Protein AF-A0A842TG57-F1 (afdb_monomer)

Nearest PDB structures (foldseek):
  8glv-assembly1_Gg  TM=9.259E-01  e=7.317E-05  Chlamydomonas reinhardtii
  8bx8-assembly1_Q  TM=9.167E-01  e=3.628E-04  Tetrahymena thermophila
  7k5b-assembly1_Q  TM=9.167E-01  e=3.628E-04  Tetrahymena thermophila
  7k58-assembly1_Q  TM=9.176E-01  e=9.482E-04  Tetrahymena thermophila
  6mky-assembly1_A  TM=9.133E-01  e=1.392E-03  Homo sapiens

Sequence (91 aa):
MIGLTNLQSLELLDLSNNRIRNIEKLTKLKNLKYLYLANNQIEEENNLNYLKQLKNLEYLDLTGNNIANNQRKLILNNEIEIKLHKLNYFR

pLDDT: mean 72.47, std 20.36, range [30.58, 93.88]

Mean predicted aligned error: 9.56 Å

Structure (mmCIF, N/CA/C/O backbone):
data_AF-A0A842TG57-F1
#
_entry.id   AF-A0A842TG57-F1
#
loop_
_atom_site.group_PDB
_atom_site.id
_atom_site.type_symbol
_atom_site.label_atom_id
_atom_site.label_alt_id
_atom_site.label_comp_id
_atom_site.label_asym_id
_atom_site.label_entity_id
_atom_si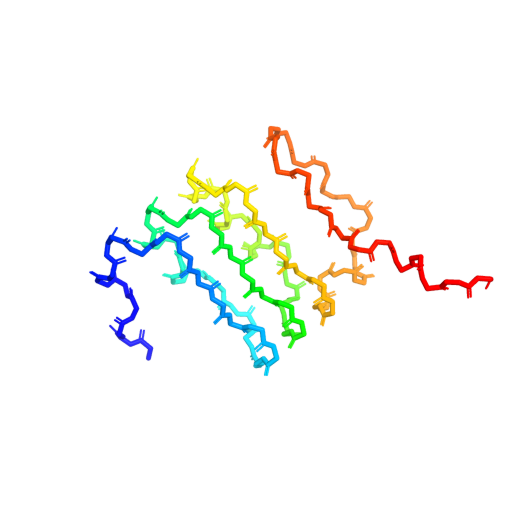te.label_seq_id
_atom_site.pdbx_PDB_ins_code
_atom_site.Cartn_x
_atom_site.Cartn_y
_atom_site.Cartn_z
_atom_site.occupancy
_atom_site.B_iso_or_equiv
_atom_site.auth_seq_id
_atom_site.auth_comp_id
_atom_site.auth_asym_id
_atom_site.auth_atom_id
_atom_site.pdbx_PDB_model_num
ATOM 1 N N . MET A 1 1 ? -6.121 10.984 -10.625 1.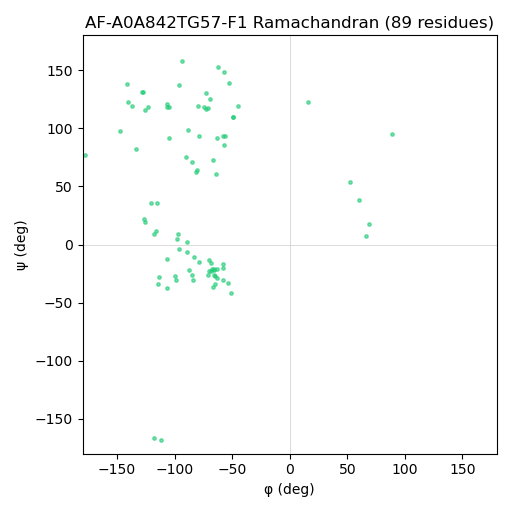00 48.50 1 MET A N 1
ATOM 2 C CA . MET A 1 1 ? -6.182 10.330 -9.289 1.00 48.50 1 MET A CA 1
ATOM 3 C C . MET A 1 1 ? -6.717 11.279 -8.194 1.00 48.50 1 MET A C 1
ATOM 5 O O . MET A 1 1 ? -6.161 11.330 -7.107 1.00 48.50 1 MET A O 1
ATOM 9 N N . ILE A 1 2 ? -7.796 12.036 -8.451 1.00 48.75 2 ILE A N 1
ATOM 10 C CA . ILE A 1 2 ? -8.372 13.005 -7.483 1.00 48.75 2 ILE A CA 1
ATOM 11 C C . ILE A 1 2 ? -9.432 12.348 -6.557 1.00 48.75 2 ILE A C 1
ATOM 13 O O . ILE A 1 2 ? -9.859 12.953 -5.587 1.00 48.75 2 ILE A O 1
ATOM 17 N N . GLY A 1 3 ? -9.814 11.083 -6.780 1.00 65.25 3 GLY A N 1
ATOM 18 C CA . GLY A 1 3 ? -10.977 10.488 -6.099 1.00 65.25 3 GLY A CA 1
ATOM 19 C C . GLY A 1 3 ? -10.760 9.902 -4.696 1.00 65.25 3 GLY A C 1
ATOM 20 O O . GLY A 1 3 ? -11.685 9.919 -3.895 1.00 65.25 3 GLY A O 1
ATOM 21 N N . LEU A 1 4 ? -9.572 9.384 -4.365 1.00 67.44 4 LEU A N 1
ATOM 22 C CA . LEU A 1 4 ? -9.418 8.570 -3.145 1.00 67.44 4 LEU A CA 1
ATOM 23 C C . LEU A 1 4 ? -9.169 9.397 -1.878 1.00 67.44 4 LEU A C 1
ATOM 25 O O . LEU A 1 4 ? -9.514 8.975 -0.786 1.00 67.44 4 LEU A O 1
ATOM 29 N N . THR A 1 5 ? -8.606 10.598 -1.992 1.00 70.06 5 THR A N 1
ATOM 30 C CA . THR A 1 5 ? -8.061 11.332 -0.834 1.00 70.06 5 THR A CA 1
ATOM 31 C C . THR A 1 5 ? -9.119 11.862 0.137 1.00 70.06 5 THR A C 1
ATOM 33 O O . THR A 1 5 ? -8.777 12.256 1.249 1.00 70.06 5 THR A O 1
ATOM 36 N N . ASN A 1 6 ? -10.389 11.864 -0.269 1.00 77.56 6 ASN A N 1
ATOM 37 C CA . ASN A 1 6 ? -11.510 12.340 0.544 1.00 77.56 6 ASN A CA 1
ATOM 38 C C . ASN A 1 6 ? -12.225 11.203 1.290 1.00 77.56 6 ASN A C 1
ATOM 40 O O . ASN A 1 6 ? -13.121 11.469 2.086 1.00 77.56 6 ASN A O 1
ATOM 44 N N . LEU A 1 7 ? -11.827 9.947 1.065 1.00 83.56 7 LEU A N 1
ATOM 45 C CA . LEU A 1 7 ? -12.423 8.771 1.697 1.00 83.56 7 LEU A CA 1
ATOM 46 C C . LEU A 1 7 ? -11.862 8.585 3.112 1.00 83.56 7 LEU A C 1
ATOM 48 O O . LEU A 1 7 ? -11.160 7.623 3.409 1.00 83.56 7 LEU A O 1
ATOM 52 N N . GLN A 1 8 ? -12.146 9.550 3.986 1.00 83.31 8 GLN A N 1
ATOM 53 C CA . GLN A 1 8 ? -11.588 9.594 5.336 1.00 83.31 8 GLN A CA 1
ATOM 54 C C . GLN A 1 8 ? -12.071 8.430 6.209 1.00 83.31 8 GLN A C 1
ATOM 56 O O . GLN A 1 8 ? -11.372 8.072 7.140 1.00 83.31 8 GLN A O 1
ATOM 61 N N . SER A 1 9 ? -13.200 7.790 5.901 1.00 90.38 9 SER A N 1
ATOM 62 C CA . SER A 1 9 ? -13.690 6.605 6.628 1.00 90.38 9 SER A CA 1
ATOM 63 C C . SER A 1 9 ? -13.180 5.271 6.067 1.00 90.38 9 SER A C 1
ATOM 65 O O . SER A 1 9 ? -13.604 4.221 6.536 1.00 90.38 9 SER A O 1
ATOM 67 N N . LEU A 1 10 ? -12.332 5.282 5.034 1.00 93.06 10 LEU A N 1
ATOM 68 C CA . LEU A 1 10 ? -11.878 4.053 4.389 1.00 93.06 10 LEU A CA 1
ATOM 69 C C . LEU A 1 10 ? -10.883 3.307 5.284 1.00 93.06 10 LEU A C 1
ATOM 71 O O . LEU A 1 10 ? -9.788 3.805 5.538 1.00 93.06 10 LEU A O 1
ATOM 75 N N . GLU A 1 11 ? -11.259 2.102 5.711 1.00 93.88 11 GLU A N 1
ATOM 76 C CA . GLU A 1 11 ? -10.408 1.232 6.534 1.00 93.88 11 GLU A CA 1
ATOM 77 C C . GLU A 1 11 ? -9.699 0.139 5.722 1.00 93.88 11 GLU A C 1
ATOM 79 O O . GLU A 1 11 ? -8.611 -0.293 6.097 1.00 93.88 11 GLU A O 1
ATOM 84 N N . LEU A 1 12 ? -10.276 -0.288 4.596 1.00 92.88 12 LEU A N 1
ATOM 85 C CA . LEU A 1 12 ? -9.722 -1.329 3.730 1.00 92.88 12 LEU A CA 1
ATOM 86 C C . LEU A 1 12 ? -9.631 -0.827 2.292 1.00 92.88 12 LEU A C 1
ATOM 88 O O . LEU A 1 12 ? -10.602 -0.304 1.746 1.00 92.88 12 LEU A O 1
ATOM 92 N N . LEU A 1 13 ? -8.467 -1.014 1.675 1.00 92.38 13 LEU A N 1
ATOM 93 C CA . LEU A 1 13 ? -8.218 -0.669 0.283 1.00 92.38 13 LEU A CA 1
ATOM 94 C C . LEU A 1 13 ? -7.427 -1.783 -0.400 1.00 92.38 13 LEU A C 1
ATOM 96 O O . LEU A 1 13 ? -6.293 -2.071 -0.020 1.00 92.38 13 LEU A O 1
ATOM 100 N N . ASP A 1 14 ? -8.022 -2.366 -1.436 1.00 93.00 14 ASP A N 1
ATOM 101 C CA . ASP A 1 14 ? -7.354 -3.320 -2.314 1.00 93.00 14 ASP A CA 1
ATOM 102 C C . ASP A 1 14 ? -7.046 -2.672 -3.666 1.00 93.00 14 ASP A C 1
ATOM 104 O O . ASP A 1 14 ? -7.931 -2.172 -4.364 1.00 93.00 14 ASP A O 1
ATOM 108 N N . LEU A 1 15 ? -5.761 -2.641 -4.002 1.00 92.75 15 LEU A N 1
ATOM 109 C CA . LEU A 1 15 ? -5.206 -2.133 -5.251 1.00 92.75 15 LEU A CA 1
ATOM 110 C C . LEU A 1 15 ? -4.311 -3.182 -5.927 1.00 92.75 15 LEU A C 1
ATOM 112 O O . LEU A 1 15 ? -3.450 -2.839 -6.746 1.00 92.75 15 LEU A O 1
ATOM 116 N N . SER A 1 16 ? -4.498 -4.456 -5.597 1.00 87.94 16 SER A N 1
ATOM 117 C CA . SER A 1 16 ? -3.699 -5.555 -6.129 1.00 87.94 16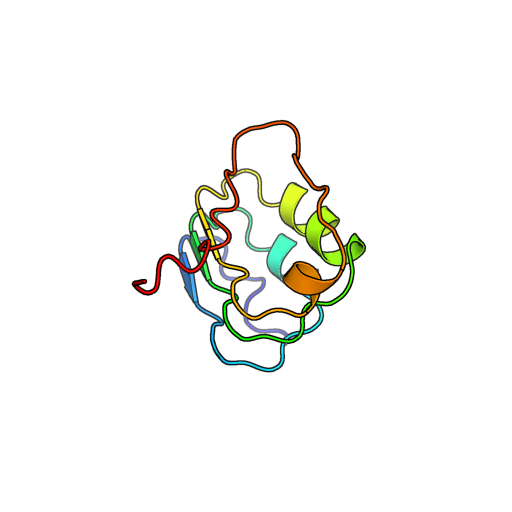 SER A CA 1
ATOM 118 C C . SER A 1 16 ? -3.845 -5.694 -7.650 1.00 87.94 16 SER A C 1
ATOM 120 O O . SER A 1 16 ? -4.873 -5.336 -8.223 1.00 87.94 16 SER A O 1
ATOM 122 N N . ASN A 1 17 ? -2.821 -6.234 -8.315 1.00 91.50 17 ASN A N 1
ATOM 123 C CA . ASN A 1 17 ? -2.784 -6.496 -9.763 1.00 91.50 17 ASN A CA 1
ATOM 124 C C . ASN A 1 17 ? -2.955 -5.240 -10.636 1.00 91.50 17 ASN A C 1
ATOM 126 O O . ASN A 1 17 ? -3.604 -5.267 -11.683 1.00 91.50 17 ASN A O 1
ATOM 130 N N . ASN A 1 18 ? -2.356 -4.131 -10.210 1.00 93.88 18 ASN A N 1
ATOM 131 C CA . ASN A 1 18 ? -2.312 -2.888 -10.973 1.00 93.88 18 ASN A CA 1
ATOM 132 C C . ASN A 1 18 ? -0.876 -2.581 -11.442 1.00 93.88 18 ASN A C 1
ATOM 134 O O . ASN A 1 18 ? 0.020 -3.421 -11.423 1.00 93.88 18 ASN A O 1
ATOM 138 N N . ARG A 1 19 ? -0.648 -1.360 -11.937 1.00 92.75 19 ARG A N 1
ATOM 139 C CA . ARG A 1 19 ? 0.676 -0.872 -12.373 1.00 92.75 19 ARG A CA 1
ATOM 140 C C . ARG A 1 19 ? 1.164 0.286 -11.501 1.00 92.75 19 ARG A C 1
ATOM 142 O O . ARG A 1 19 ? 1.749 1.245 -12.000 1.00 92.75 19 ARG A O 1
ATOM 149 N N . ILE A 1 20 ? 0.851 0.245 -10.208 1.00 89.81 20 ILE A N 1
ATOM 150 C CA . ILE A 1 20 ? 1.161 1.326 -9.268 1.00 89.81 20 ILE A CA 1
ATOM 151 C C . ILE A 1 20 ? 2.659 1.329 -8.977 1.00 89.81 20 ILE A C 1
ATOM 153 O O . ILE A 1 20 ? 3.231 0.300 -8.636 1.00 89.81 20 ILE A O 1
ATOM 157 N N . ARG A 1 21 ? 3.276 2.508 -9.094 1.00 88.62 21 ARG A N 1
ATOM 158 C CA . ARG A 1 21 ? 4.695 2.746 -8.772 1.00 88.62 21 ARG A CA 1
ATOM 159 C C . ARG A 1 21 ? 4.898 3.673 -7.578 1.00 88.62 21 ARG A C 1
ATOM 161 O O . ARG A 1 21 ? 5.916 3.591 -6.904 1.00 88.62 21 ARG A O 1
ATOM 168 N N . ASN A 1 22 ? 3.938 4.567 -7.337 1.00 87.31 22 ASN A N 1
ATOM 169 C CA . ASN A 1 22 ? 3.994 5.586 -6.295 1.00 87.31 22 ASN A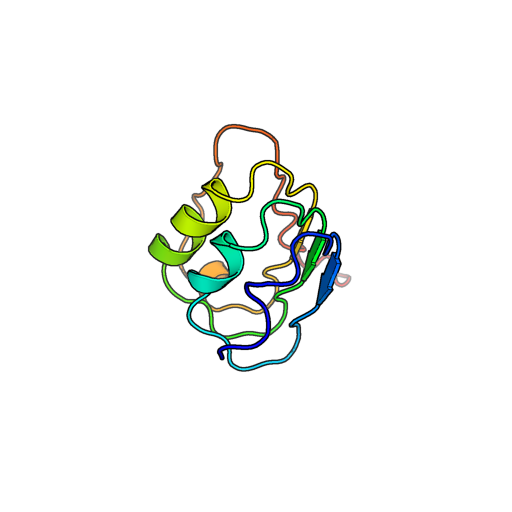 CA 1
ATOM 170 C C . ASN A 1 22 ? 2.722 5.523 -5.439 1.00 87.31 22 ASN A C 1
ATOM 172 O O . ASN A 1 22 ? 1.609 5.499 -5.970 1.00 87.31 22 ASN A O 1
ATOM 176 N N . ILE A 1 23 ? 2.912 5.516 -4.121 1.00 88.12 23 ILE A N 1
ATOM 177 C CA . ILE A 1 23 ? 1.848 5.395 -3.115 1.00 88.12 23 ILE A CA 1
ATOM 178 C C . ILE A 1 23 ? 1.737 6.613 -2.187 1.00 88.12 23 ILE A C 1
ATOM 180 O O . ILE A 1 23 ? 0.961 6.592 -1.235 1.00 88.12 23 ILE A O 1
ATOM 184 N N . GLU A 1 24 ? 2.442 7.708 -2.474 1.00 88.75 24 GLU A N 1
ATOM 185 C CA . GLU A 1 24 ? 2.440 8.942 -1.677 1.00 88.75 24 GLU A CA 1
ATOM 186 C C . GLU A 1 24 ? 1.017 9.439 -1.390 1.00 88.75 24 GLU A C 1
ATOM 188 O O . GLU A 1 24 ? 0.685 9.822 -0.270 1.00 88.75 24 GLU A O 1
ATOM 193 N N . LYS A 1 25 ? 0.125 9.383 -2.383 1.00 88.31 25 LYS A N 1
ATOM 194 C CA . LYS A 1 25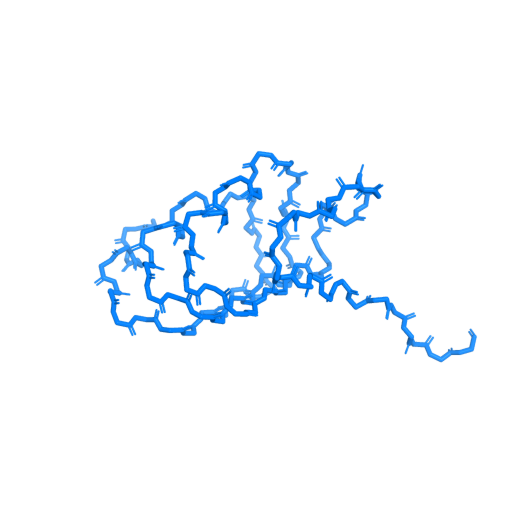 ? -1.259 9.862 -2.229 1.00 88.31 25 LYS A CA 1
ATOM 195 C C . LYS A 1 25 ? 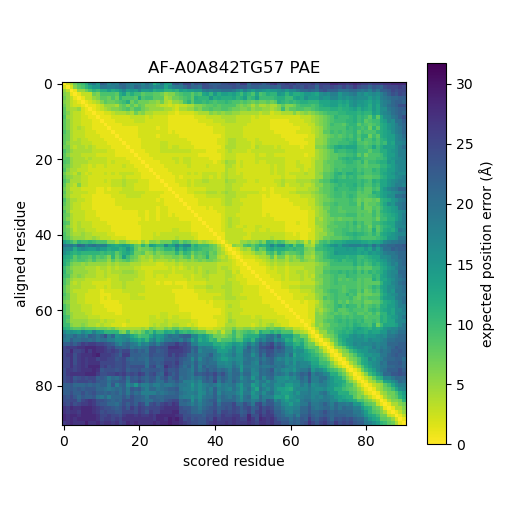-2.094 9.017 -1.267 1.00 88.31 25 LYS A C 1
ATOM 197 O O . LYS A 1 25 ? -3.082 9.534 -0.745 1.00 88.31 25 LYS A O 1
ATOM 202 N N . LEU A 1 26 ? -1.703 7.766 -1.005 1.00 88.69 26 LEU A N 1
ATOM 203 C CA . LEU A 1 26 ? -2.390 6.902 -0.042 1.00 88.69 26 LEU A CA 1
ATOM 204 C C . LEU A 1 26 ? -2.211 7.404 1.393 1.00 88.69 26 LEU A C 1
ATOM 206 O O . LEU A 1 26 ? -3.090 7.181 2.214 1.00 88.69 26 LEU A O 1
ATOM 210 N N . THR A 1 27 ? -1.162 8.187 1.682 1.00 86.25 27 THR A N 1
ATOM 211 C CA . THR A 1 27 ? -0.922 8.784 3.014 1.00 86.25 27 THR A CA 1
ATOM 212 C C . THR A 1 27 ? -2.049 9.676 3.521 1.00 86.25 27 THR A C 1
ATOM 214 O O . THR A 1 27 ? -2.099 9.972 4.716 1.00 86.25 27 THR A O 1
ATOM 217 N N . LYS A 1 28 ? -2.952 10.125 2.643 1.00 89.75 28 LYS A N 1
ATOM 218 C CA . LYS A 1 28 ? -4.123 10.933 3.007 1.00 89.75 28 LYS A CA 1
ATOM 219 C C . LYS A 1 28 ? -5.271 10.104 3.595 1.00 89.75 28 LYS A C 1
ATOM 221 O O . LYS A 1 28 ? -6.168 10.677 4.207 1.00 89.75 28 LYS A O 1
ATOM 226 N N . LEU A 1 29 ? -5.231 8.780 3.443 1.00 91.25 29 LEU A N 1
ATOM 227 C CA . LEU A 1 29 ? -6.209 7.833 3.977 1.00 91.25 29 LEU A CA 1
ATOM 228 C C . LEU A 1 29 ? -5.847 7.475 5.424 1.00 91.25 29 LEU A C 1
ATOM 230 O O . LEU A 1 29 ? -5.350 6.391 5.711 1.00 91.25 29 LEU A O 1
ATOM 234 N N . LYS A 1 30 ? -6.027 8.422 6.350 1.00 89.12 30 LYS A N 1
ATOM 235 C CA . LYS A 1 30 ? -5.502 8.300 7.722 1.00 89.12 30 LYS A CA 1
ATOM 236 C C . LYS A 1 30 ? -6.127 7.171 8.548 1.00 89.12 30 LYS A C 1
ATOM 238 O O . LYS A 1 30 ? -5.489 6.724 9.496 1.00 89.12 30 LYS A O 1
ATOM 243 N N . ASN A 1 31 ? -7.316 6.696 8.183 1.00 91.56 31 ASN A N 1
ATOM 244 C CA . ASN A 1 31 ? -8.017 5.610 8.879 1.00 91.56 31 ASN A CA 1
ATOM 245 C C . ASN A 1 31 ? -7.812 4.230 8.238 1.00 91.56 31 ASN A C 1
ATOM 247 O O . ASN A 1 31 ? -8.459 3.270 8.642 1.00 91.56 31 ASN A O 1
ATOM 251 N N . LEU A 1 32 ? -6.908 4.119 7.260 1.00 91.19 32 LEU A N 1
ATOM 252 C CA . LEU A 1 32 ? -6.644 2.856 6.591 1.00 91.19 32 LEU A CA 1
ATOM 253 C C . LEU A 1 32 ? -5.955 1.868 7.542 1.00 91.19 32 LEU A C 1
ATOM 255 O O . LEU A 1 32 ? -4.895 2.177 8.086 1.00 91.19 32 LEU A O 1
ATOM 259 N N . LYS A 1 33 ? -6.555 0.686 7.686 1.00 88.31 33 LYS A N 1
ATOM 260 C CA . LYS A 1 33 ? -6.074 -0.445 8.489 1.00 88.31 33 LYS A CA 1
ATOM 261 C C . LYS A 1 33 ? -5.526 -1.575 7.623 1.00 88.31 33 LYS A C 1
ATOM 263 O O . LYS A 1 33 ? -4.502 -2.158 7.961 1.00 88.31 33 LYS A O 1
ATOM 268 N N . TYR A 1 34 ? -6.154 -1.841 6.477 1.00 86.00 34 TYR A N 1
ATOM 269 C CA . TYR A 1 34 ? -5.793 -2.939 5.578 1.00 86.00 34 TYR A CA 1
ATOM 270 C C . TYR A 1 34 ? -5.486 -2.400 4.179 1.00 86.00 34 TYR A C 1
ATOM 272 O O . TYR A 1 34 ? -6.361 -1.825 3.527 1.00 86.00 34 TYR A O 1
ATOM 280 N N . LEU A 1 35 ? -4.252 -2.592 3.707 1.00 89.31 35 LEU A N 1
ATOM 281 C CA . LEU A 1 35 ? -3.810 -2.151 2.383 1.00 89.31 35 LEU A CA 1
ATOM 282 C C . LEU A 1 35 ? -3.208 -3.308 1.585 1.00 89.31 35 LEU A C 1
ATOM 284 O O . LEU A 1 35 ? -2.142 -3.820 1.925 1.00 89.31 35 LEU A O 1
ATOM 288 N N . TYR A 1 36 ? -3.855 -3.667 0.481 1.00 89.31 36 TYR A N 1
ATOM 289 C CA . TYR A 1 36 ? -3.356 -4.681 -0.444 1.00 89.31 36 TYR A CA 1
ATOM 290 C C . TYR A 1 36 ? -2.797 -4.003 -1.694 1.00 89.31 36 TYR A C 1
ATOM 292 O O . TYR A 1 36 ? -3.500 -3.285 -2.406 1.00 89.31 36 TYR A O 1
ATOM 300 N N . LEU A 1 37 ? -1.506 -4.198 -1.944 1.00 89.31 37 LEU A N 1
ATOM 301 C CA . LEU A 1 37 ? -0.766 -3.651 -3.081 1.00 89.31 37 LEU A CA 1
ATOM 302 C C . LEU A 1 37 ? -0.062 -4.760 -3.868 1.00 89.31 37 LEU A C 1
ATOM 304 O O . LEU A 1 37 ? 0.868 -4.472 -4.625 1.00 89.31 37 LEU A O 1
ATOM 308 N N . ALA A 1 38 ? -0.495 -6.013 -3.720 1.00 85.94 38 ALA A N 1
ATOM 309 C CA . ALA A 1 38 ? 0.149 -7.149 -4.360 1.00 85.94 38 ALA A CA 1
ATOM 310 C C . ALA A 1 38 ? 0.207 -6.995 -5.889 1.00 85.94 38 ALA A C 1
ATOM 312 O O . ALA A 1 38 ? -0.683 -6.406 -6.500 1.00 85.94 38 ALA A O 1
ATOM 313 N N . ASN A 1 39 ? 1.247 -7.533 -6.522 1.00 88.56 39 ASN A N 1
ATOM 314 C CA . ASN A 1 39 ? 1.445 -7.539 -7.973 1.00 88.56 39 ASN A CA 1
ATOM 315 C C . ASN A 1 39 ? 1.321 -6.137 -8.601 1.00 88.56 39 ASN A C 1
ATOM 317 O O . ASN A 1 39 ? 0.531 -5.914 -9.518 1.00 88.56 39 ASN A O 1
ATOM 321 N N . ASN A 1 40 ? 2.089 -5.185 -8.069 1.00 89.38 40 ASN A N 1
ATOM 322 C CA . ASN A 1 40 ? 2.260 -3.836 -8.611 1.00 89.38 40 ASN A CA 1
ATOM 323 C C . ASN A 1 40 ? 3.738 -3.604 -9.003 1.00 89.38 40 ASN A C 1
ATOM 325 O O . ASN A 1 40 ? 4.519 -4.543 -9.125 1.00 89.38 40 ASN A O 1
ATOM 329 N N . GLN A 1 41 ? 4.136 -2.355 -9.260 1.00 89.81 41 GLN A N 1
ATOM 330 C CA . GLN A 1 41 ? 5.478 -1.976 -9.728 1.00 89.81 41 GLN A CA 1
ATOM 331 C C . GLN A 1 41 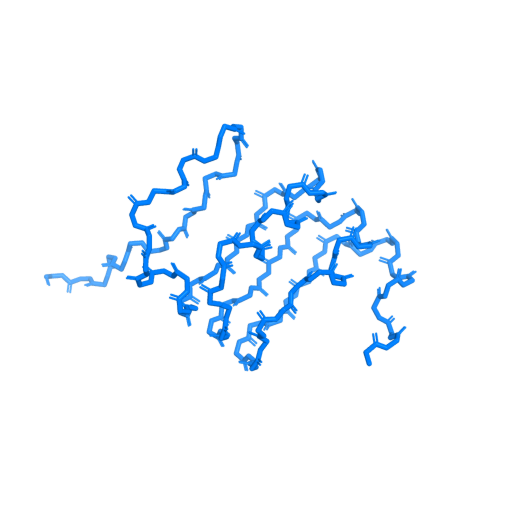? 6.163 -1.006 -8.749 1.00 89.81 41 GLN A C 1
ATOM 333 O O . GLN A 1 41 ? 6.840 -0.066 -9.158 1.00 89.81 41 GLN A O 1
ATOM 338 N N . ILE A 1 42 ? 5.946 -1.177 -7.442 1.00 86.12 42 ILE A N 1
ATOM 339 C CA . ILE A 1 42 ? 6.555 -0.322 -6.414 1.00 86.12 42 ILE A CA 1
ATOM 340 C C . ILE A 1 42 ? 8.035 -0.708 -6.282 1.00 86.12 42 ILE A C 1
ATOM 342 O O . ILE A 1 42 ? 8.341 -1.854 -5.961 1.00 86.12 42 ILE A O 1
ATOM 346 N N . GLU A 1 43 ? 8.941 0.235 -6.557 1.00 75.75 43 GLU A N 1
ATOM 347 C CA . GLU A 1 43 ? 10.390 -0.018 -6.706 1.00 75.75 43 GLU A CA 1
ATOM 348 C C . GLU A 1 43 ? 11.260 0.649 -5.632 1.00 75.75 43 GLU A C 1
ATOM 350 O O . GLU A 1 43 ? 12.280 0.091 -5.234 1.00 75.75 43 GLU A O 1
ATOM 355 N N . GLU A 1 44 ? 10.878 1.832 -5.149 1.00 69.81 44 GLU A N 1
ATOM 356 C CA . GLU A 1 44 ? 11.765 2.652 -4.315 1.00 69.81 44 GLU A CA 1
ATOM 357 C C . GLU A 1 44 ? 11.534 2.482 -2.811 1.00 69.81 44 GLU A C 1
ATOM 359 O O . GLU A 1 44 ? 10.403 2.564 -2.333 1.00 69.81 44 GLU A O 1
ATOM 364 N N . GLU A 1 45 ? 12.624 2.399 -2.044 1.00 63.34 45 GLU A N 1
ATOM 365 C CA . GLU A 1 45 ? 12.628 2.480 -0.574 1.00 63.34 45 GLU A CA 1
ATOM 366 C C . GLU A 1 45 ? 11.921 3.751 -0.059 1.00 63.34 45 GLU A C 1
ATOM 368 O O . GLU A 1 45 ? 11.206 3.719 0.946 1.00 63.34 45 GLU A O 1
ATOM 373 N N . ASN A 1 46 ? 12.016 4.856 -0.810 1.00 67.56 46 ASN A N 1
ATOM 374 C CA . ASN A 1 46 ? 11.313 6.104 -0.515 1.00 67.56 46 ASN A CA 1
ATOM 375 C C . ASN A 1 46 ? 9.788 5.933 -0.457 1.00 67.56 46 ASN A C 1
ATOM 377 O O . ASN A 1 46 ? 9.137 6.607 0.343 1.00 67.56 46 ASN A O 1
ATOM 381 N N . ASN A 1 47 ? 9.210 4.998 -1.224 1.00 71.75 47 ASN A N 1
ATOM 382 C CA . ASN A 1 47 ? 7.774 4.737 -1.159 1.00 71.75 47 ASN A CA 1
ATOM 383 C C . ASN A 1 47 ? 7.346 4.182 0.206 1.00 71.75 47 ASN A C 1
ATOM 385 O O . ASN A 1 47 ? 6.263 4.513 0.687 1.00 71.75 47 ASN A O 1
ATOM 389 N N . LEU A 1 48 ? 8.193 3.388 0.869 1.00 73.69 48 LEU A N 1
ATOM 390 C CA . LEU A 1 48 ? 7.872 2.825 2.185 1.00 73.69 48 LEU A CA 1
ATOM 391 C C . LEU A 1 48 ? 7.887 3.882 3.289 1.00 73.69 48 LEU A C 1
ATOM 393 O O . LEU A 1 48 ? 7.156 3.758 4.271 1.00 73.69 48 LEU A O 1
ATOM 397 N N . ASN A 1 49 ? 8.655 4.963 3.127 1.00 78.94 49 ASN A N 1
ATOM 398 C CA . ASN A 1 49 ? 8.632 6.071 4.082 1.00 78.94 49 ASN A CA 1
ATOM 399 C C . ASN A 1 49 ? 7.261 6.762 4.138 1.00 78.94 49 ASN A C 1
ATOM 401 O O . ASN A 1 49 ? 6.873 7.254 5.197 1.00 78.94 49 ASN A O 1
ATOM 405 N N . TYR A 1 50 ? 6.491 6.747 3.048 1.00 83.62 50 TYR A N 1
ATOM 406 C CA . TYR A 1 50 ? 5.114 7.241 3.053 1.00 83.62 50 TYR A CA 1
ATOM 407 C C . TYR A 1 50 ? 4.195 6.378 3.923 1.00 83.62 50 TYR A C 1
ATOM 409 O O . TYR A 1 50 ? 3.351 6.915 4.638 1.00 83.62 50 TYR A O 1
ATOM 417 N N . LEU A 1 51 ? 4.394 5.057 3.945 1.00 79.81 51 LEU A N 1
ATOM 418 C CA . LEU A 1 51 ? 3.569 4.135 4.733 1.00 79.81 51 LEU A CA 1
ATOM 419 C C . LEU A 1 51 ? 3.705 4.365 6.242 1.00 79.81 51 LEU A C 1
ATOM 421 O O . LEU A 1 51 ? 2.729 4.195 6.963 1.00 79.81 51 LEU A O 1
ATOM 425 N N . LYS A 1 52 ? 4.843 4.893 6.714 1.00 80.44 52 LYS A N 1
ATOM 426 C CA . LYS A 1 52 ? 5.017 5.331 8.116 1.00 80.44 52 LYS A CA 1
ATOM 427 C C . LYS A 1 52 ? 4.008 6.403 8.551 1.00 80.44 52 LYS A C 1
ATOM 429 O O . LYS A 1 52 ? 3.806 6.618 9.742 1.00 80.44 52 LYS A O 1
ATOM 434 N N . GLN A 1 53 ? 3.386 7.111 7.606 1.00 85.44 53 GLN A N 1
ATOM 435 C CA . GLN A 1 53 ? 2.368 8.124 7.897 1.00 85.44 53 GLN A CA 1
ATOM 436 C C . GLN A 1 53 ? 0.963 7.535 8.096 1.00 85.44 53 GLN A C 1
ATOM 438 O O . GLN A 1 53 ? 0.061 8.269 8.521 1.00 85.44 53 GLN A O 1
ATOM 443 N N . LEU A 1 54 ? 0.764 6.254 7.771 1.00 86.75 54 LEU A N 1
ATOM 444 C CA . LEU A 1 54 ? -0.473 5.504 7.978 1.00 86.75 54 LEU A CA 1
ATOM 445 C C . LEU A 1 54 ? -0.435 4.847 9.361 1.00 86.75 54 LEU A C 1
ATOM 447 O O . LEU A 1 54 ? -0.192 3.657 9.502 1.00 86.75 54 LEU A O 1
ATOM 451 N N . LYS A 1 55 ? -0.647 5.660 10.400 1.00 86.81 55 LYS A N 1
ATOM 452 C CA . LYS A 1 55 ? -0.492 5.246 11.806 1.00 86.81 55 LYS A CA 1
ATOM 453 C C . LYS A 1 55 ? -1.452 4.140 12.260 1.00 86.81 55 LYS A C 1
ATOM 455 O O . LYS A 1 55 ? -1.175 3.503 13.264 1.00 86.81 55 LYS A O 1
ATOM 460 N N . ASN A 1 56 ? -2.562 3.959 11.549 1.00 88.75 56 ASN A N 1
ATOM 461 C CA . ASN A 1 56 ? -3.577 2.951 11.849 1.00 88.75 56 ASN A CA 1
ATOM 462 C C . ASN A 1 56 ? -3.420 1.684 10.996 1.00 88.75 56 ASN A C 1
ATOM 464 O O . ASN A 1 56 ? -4.290 0.824 11.051 1.00 88.75 56 ASN A O 1
ATOM 468 N N . LEU A 1 57 ? -2.366 1.581 10.176 1.00 86.00 57 LEU A N 1
ATOM 469 C CA . LEU A 1 57 ? -2.183 0.440 9.289 1.00 86.00 57 LEU A CA 1
ATOM 470 C C . LEU A 1 57 ? -1.822 -0.803 10.111 1.00 86.00 57 LEU A C 1
ATOM 472 O O . LEU A 1 57 ? -0.784 -0.846 10.761 1.00 86.00 57 LEU A O 1
ATOM 476 N N . GLU A 1 58 ? -2.686 -1.808 10.056 1.00 84.75 58 GLU A N 1
ATOM 477 C CA . GLU A 1 58 ? -2.545 -3.091 10.748 1.00 84.75 58 GLU A CA 1
ATOM 478 C C . GLU A 1 58 ? -1.992 -4.167 9.804 1.00 84.75 58 GLU A C 1
ATOM 480 O O . GLU A 1 58 ? -1.287 -5.080 10.228 1.00 84.75 58 GLU A O 1
ATOM 485 N N . TYR A 1 59 ? -2.299 -4.063 8.507 1.00 82.56 59 TYR A N 1
ATOM 486 C CA . TYR A 1 59 ? -1.901 -5.041 7.502 1.00 82.56 59 TYR A CA 1
ATOM 487 C C . TYR A 1 59 ? -1.507 -4.389 6.176 1.00 82.56 59 TYR A C 1
ATOM 489 O O . TYR A 1 59 ? -2.188 -3.495 5.663 1.00 82.56 59 TYR A O 1
ATOM 497 N N . LEU A 1 60 ? -0.423 -4.901 5.590 1.00 84.62 60 LEU A N 1
ATOM 498 C CA . LEU A 1 60 ? 0.120 -4.463 4.313 1.00 84.62 60 LEU A CA 1
ATOM 499 C C . LEU A 1 60 ? 0.606 -5.659 3.492 1.00 84.62 60 LEU A C 1
ATOM 501 O O . LEU A 1 60 ? 1.526 -6.361 3.915 1.00 84.62 60 LEU A O 1
ATOM 505 N N . ASP A 1 61 ? 0.066 -5.817 2.286 1.00 83.94 61 ASP A N 1
ATOM 506 C CA . ASP A 1 61 ? 0.581 -6.772 1.303 1.00 83.94 61 ASP A CA 1
ATOM 507 C C . ASP A 1 61 ? 1.316 -6.052 0.165 1.00 83.94 61 ASP A C 1
ATOM 509 O O . ASP A 1 61 ? 0.727 -5.266 -0.575 1.00 83.94 61 ASP A O 1
ATOM 513 N N . LEU A 1 62 ? 2.611 -6.337 0.019 1.00 83.31 62 LEU A N 1
ATOM 514 C CA . LEU A 1 62 ? 3.473 -5.841 -1.062 1.00 83.31 62 LEU A CA 1
ATOM 515 C C . LEU A 1 62 ? 3.999 -6.971 -1.962 1.00 83.31 62 LEU A C 1
ATOM 517 O O . LEU A 1 62 ? 4.904 -6.742 -2.769 1.00 83.31 62 LEU A O 1
ATOM 521 N N . THR A 1 63 ? 3.457 -8.184 -1.842 1.00 81.94 63 THR A N 1
ATOM 522 C CA . THR A 1 63 ? 3.888 -9.366 -2.603 1.00 81.94 63 THR A CA 1
ATOM 523 C C . THR A 1 63 ? 3.908 -9.075 -4.103 1.00 81.94 63 THR A C 1
ATOM 525 O O . THR A 1 63 ? 3.038 -8.382 -4.615 1.00 81.94 63 THR A O 1
ATOM 528 N N . GLY A 1 64 ? 4.916 -9.554 -4.833 1.00 82.75 64 GLY A N 1
ATOM 529 C CA . GLY A 1 64 ? 4.988 -9.350 -6.287 1.00 82.75 64 GLY A CA 1
ATOM 530 C C . GLY A 1 64 ? 5.254 -7.906 -6.736 1.00 82.75 64 GLY A C 1
ATOM 531 O O . GLY A 1 64 ? 5.013 -7.589 -7.895 1.00 82.75 64 GLY A O 1
ATOM 532 N N . ASN A 1 65 ? 5.742 -7.028 -5.849 1.00 82.62 65 ASN A N 1
ATOM 533 C CA . ASN A 1 65 ? 6.337 -5.743 -6.229 1.00 82.62 65 ASN A CA 1
ATOM 534 C C . ASN A 1 65 ? 7.859 -5.848 -6.375 1.00 82.62 65 ASN A C 1
ATOM 536 O O . ASN A 1 65 ? 8.512 -6.675 -5.739 1.00 82.62 65 ASN A O 1
ATOM 540 N N . ASN A 1 66 ? 8.441 -4.924 -7.138 1.00 76.50 66 ASN A N 1
ATOM 541 C CA . ASN A 1 66 ? 9.884 -4.865 -7.379 1.00 76.50 66 ASN A CA 1
ATOM 542 C C . ASN A 1 66 ? 10.706 -4.486 -6.130 1.00 76.50 66 ASN A C 1
ATOM 544 O O . ASN A 1 66 ? 11.905 -4.755 -6.077 1.00 76.50 66 ASN A O 1
ATOM 548 N N . ILE A 1 67 ? 10.070 -3.940 -5.091 1.00 71.38 67 ILE A N 1
ATOM 549 C CA . ILE A 1 67 ? 10.702 -3.653 -3.798 1.00 71.38 67 ILE A CA 1
ATOM 550 C C . ILE A 1 67 ? 11.134 -4.918 -3.042 1.00 71.38 67 ILE A C 1
ATOM 552 O O . ILE A 1 67 ? 12.099 -4.883 -2.279 1.00 71.38 67 ILE A O 1
ATOM 556 N N . ALA A 1 68 ? 10.474 -6.054 -3.299 1.00 55.53 68 ALA A N 1
ATOM 557 C CA . ALA A 1 68 ? 10.827 -7.339 -2.700 1.00 55.53 68 ALA A CA 1
ATOM 558 C C . ALA A 1 68 ? 12.161 -7.894 -3.233 1.00 55.53 68 ALA A C 1
ATOM 560 O O . ALA A 1 68 ? 12.820 -8.669 -2.540 1.00 55.53 68 ALA A O 1
ATOM 561 N N . ASN A 1 69 ? 12.589 -7.471 -4.429 1.00 51.62 69 ASN A N 1
ATOM 562 C CA . ASN A 1 69 ? 13.806 -7.979 -5.059 1.00 51.62 69 ASN A CA 1
ATOM 563 C C . ASN A 1 69 ? 15.073 -7.214 -4.653 1.00 51.62 69 ASN A C 1
ATOM 565 O O . ASN A 1 69 ? 16.158 -7.786 -4.737 1.00 51.62 69 ASN A O 1
ATOM 569 N N . ASN A 1 70 ? 14.961 -5.968 -4.171 1.00 44.25 70 ASN A N 1
ATOM 570 C CA . ASN A 1 70 ? 16.137 -5.108 -4.000 1.00 44.25 70 ASN A CA 1
ATOM 571 C C . ASN A 1 70 ? 16.614 -4.872 -2.563 1.00 44.25 70 ASN A C 1
ATOM 573 O O . ASN A 1 70 ? 17.738 -4.400 -2.415 1.00 44.25 70 ASN A O 1
ATOM 577 N N . GLN A 1 71 ? 15.872 -5.208 -1.498 1.00 45.72 71 GLN A N 1
ATOM 578 C CA . GLN A 1 71 ? 16.376 -4.970 -0.135 1.00 45.72 71 GLN A CA 1
ATOM 579 C C . GLN A 1 71 ? 15.918 -6.012 0.898 1.00 45.72 71 GLN A C 1
ATOM 581 O O . GLN A 1 71 ? 14.888 -5.881 1.557 1.00 45.72 71 GLN A O 1
ATOM 586 N N . ARG A 1 72 ? 16.788 -6.996 1.163 1.00 45.72 72 ARG A N 1
ATOM 587 C CA . ARG A 1 72 ? 16.876 -7.706 2.455 1.00 45.72 72 ARG A CA 1
ATOM 588 C C . ARG A 1 72 ? 17.294 -6.728 3.576 1.00 45.72 72 ARG A C 1
ATOM 590 O O . ARG A 1 72 ? 18.356 -6.915 4.157 1.00 45.72 72 ARG A O 1
ATOM 597 N N . LYS A 1 73 ? 16.532 -5.664 3.868 1.00 43.81 73 LYS A N 1
ATOM 598 C CA . LYS A 1 73 ? 16.663 -4.874 5.114 1.00 43.81 73 LYS A CA 1
ATOM 599 C C . LYS A 1 73 ? 15.628 -3.745 5.219 1.00 43.81 73 LYS A C 1
ATOM 601 O O . LYS A 1 73 ? 15.961 -2.580 5.108 1.00 43.81 73 LYS A O 1
ATOM 606 N N . LEU A 1 74 ? 14.389 -4.072 5.563 1.00 42.03 74 LEU A N 1
ATOM 607 C CA . LEU A 1 74 ? 13.573 -3.164 6.374 1.00 42.03 74 LEU A CA 1
ATOM 608 C C . LEU A 1 74 ? 12.910 -3.983 7.477 1.00 42.03 74 LEU A C 1
ATOM 610 O O . LEU A 1 74 ? 11.763 -4.398 7.370 1.00 42.03 74 LEU A O 1
ATOM 614 N N . ILE A 1 75 ? 13.660 -4.228 8.552 1.00 45.56 75 ILE A N 1
ATOM 615 C CA . ILE A 1 75 ? 13.029 -4.385 9.862 1.00 45.56 75 ILE A CA 1
ATOM 616 C C . ILE A 1 75 ? 12.736 -2.952 10.297 1.00 45.56 75 ILE A C 1
ATOM 618 O O . ILE A 1 75 ? 13.625 -2.245 10.770 1.00 45.56 75 ILE A O 1
ATOM 622 N N . LEU A 1 76 ? 11.527 -2.474 10.005 1.00 41.84 76 LEU A N 1
ATOM 623 C CA . LEU A 1 76 ? 11.072 -1.188 10.507 1.00 41.84 76 LEU A CA 1
ATOM 624 C C . LEU A 1 76 ? 10.616 -1.386 11.944 1.00 41.84 76 LEU A C 1
ATOM 626 O O . LEU A 1 76 ? 9.716 -2.171 12.223 1.00 41.84 76 LEU A O 1
ATOM 630 N N . ASN A 1 77 ? 11.294 -0.673 12.837 1.00 38.50 77 ASN A N 1
ATOM 631 C CA . ASN A 1 77 ? 10.921 -0.523 14.230 1.00 38.50 77 ASN A CA 1
ATOM 632 C C . ASN A 1 77 ? 9.412 -0.249 14.335 1.00 38.50 77 ASN A C 1
ATOM 634 O O . ASN A 1 77 ? 8.943 0.778 13.839 1.00 38.50 77 ASN A O 1
ATOM 638 N N . ASN A 1 78 ? 8.726 -1.163 15.023 1.00 36.34 78 ASN A N 1
ATOM 639 C CA . ASN A 1 78 ? 7.312 -1.168 15.405 1.00 36.34 78 ASN A CA 1
ATOM 640 C C . ASN A 1 78 ? 6.325 -1.788 14.389 1.00 36.34 78 ASN A C 1
ATOM 642 O O . ASN A 1 78 ? 5.810 -1.143 13.482 1.00 36.34 78 ASN A O 1
ATOM 646 N N . GLU A 1 79 ? 6.052 -3.072 14.646 1.00 37.47 79 GLU A N 1
ATOM 647 C CA . GLU A 1 79 ? 4.741 -3.752 14.603 1.00 37.47 79 GLU A CA 1
ATOM 648 C C . GLU A 1 79 ? 3.964 -3.940 13.296 1.00 37.47 79 GLU A C 1
ATOM 650 O O . GLU A 1 79 ? 2.882 -4.514 13.338 1.00 37.47 79 GLU A O 1
ATOM 655 N N . ILE A 1 80 ? 4.510 -3.626 12.124 1.00 45.16 80 ILE A N 1
ATOM 656 C CA . ILE A 1 80 ? 3.981 -4.227 10.890 1.00 45.16 80 ILE A CA 1
ATOM 657 C C . ILE A 1 80 ? 4.983 -5.280 10.456 1.00 45.16 80 ILE A C 1
ATOM 659 O O . ILE A 1 80 ? 5.956 -4.995 9.755 1.00 45.16 80 ILE A O 1
ATOM 663 N N . GLU A 1 81 ? 4.766 -6.514 10.916 1.00 42.38 81 GLU A N 1
ATOM 664 C CA . GLU A 1 81 ? 5.348 -7.685 10.273 1.00 42.38 81 GLU A CA 1
ATOM 665 C C . GLU A 1 81 ? 4.847 -7.646 8.827 1.00 42.38 81 GLU A C 1
ATOM 667 O O . GLU A 1 81 ? 3.740 -8.089 8.523 1.00 42.38 81 GLU A O 1
ATOM 672 N N . ILE A 1 82 ? 5.631 -7.041 7.927 1.00 47.62 82 ILE A N 1
ATOM 673 C CA . ILE A 1 82 ? 5.425 -7.204 6.496 1.00 47.62 82 ILE A CA 1
ATOM 674 C C . ILE A 1 82 ? 5.675 -8.689 6.283 1.00 47.62 82 ILE A C 1
ATOM 676 O O . ILE A 1 82 ? 6.814 -9.129 6.104 1.00 47.62 82 ILE A O 1
ATOM 680 N N . LYS A 1 83 ? 4.598 -9.473 6.361 1.00 44.66 83 LYS A N 1
ATOM 681 C CA . LYS A 1 83 ? 4.536 -10.839 5.874 1.00 44.66 83 LYS A CA 1
ATOM 682 C C . LYS A 1 83 ? 4.666 -10.728 4.367 1.00 44.66 83 LYS A C 1
ATOM 684 O O . LYS A 1 83 ? 3.710 -10.910 3.626 1.00 44.66 83 LYS A O 1
ATOM 689 N N . LEU A 1 84 ? 5.881 -10.423 3.909 1.00 44.56 84 LEU A N 1
ATOM 690 C CA . LEU A 1 84 ? 6.345 -10.918 2.634 1.00 44.56 84 LEU A CA 1
ATOM 691 C C . LEU A 1 84 ? 6.036 -12.395 2.735 1.00 44.56 84 LEU A C 1
ATOM 693 O O . LEU A 1 84 ? 6.606 -13.079 3.591 1.00 44.56 84 LEU A O 1
ATOM 697 N N . HIS A 1 85 ? 5.047 -12.845 1.971 1.00 40.41 85 HIS A N 1
ATOM 698 C CA . HIS A 1 85 ? 4.766 -14.251 1.836 1.00 40.41 85 HIS A CA 1
ATOM 699 C C . HIS A 1 85 ? 6.087 -14.847 1.345 1.00 40.41 85 HIS A C 1
ATOM 701 O O . HIS A 1 85 ? 6.400 -14.825 0.157 1.00 40.41 85 HIS A O 1
ATOM 707 N N . LYS A 1 86 ? 6.926 -15.323 2.278 1.00 38.94 86 LYS A N 1
ATOM 708 C CA . LYS A 1 86 ? 7.891 -16.367 1.991 1.00 38.94 86 LYS A CA 1
ATOM 709 C C . LYS A 1 86 ? 7.022 -17.398 1.309 1.00 38.94 86 LYS A C 1
ATOM 711 O O . LYS A 1 86 ? 6.089 -17.914 1.929 1.00 38.94 86 LYS A O 1
ATOM 716 N N . LEU A 1 87 ? 7.237 -17.550 0.010 1.00 35.97 87 LEU A N 1
ATOM 717 C CA . LEU A 1 87 ? 6.632 -18.576 -0.807 1.00 35.97 87 LEU A CA 1
ATOM 718 C C . LEU A 1 87 ? 7.022 -19.908 -0.165 1.00 35.97 87 LEU A C 1
ATOM 720 O O . LEU A 1 87 ? 8.009 -20.525 -0.535 1.00 35.97 87 LEU A O 1
ATOM 724 N N . ASN A 1 88 ? 6.241 -20.339 0.819 1.00 34.78 88 ASN A N 1
ATOM 725 C CA . ASN A 1 88 ? 6.045 -21.738 1.126 1.00 34.78 88 ASN A CA 1
ATOM 72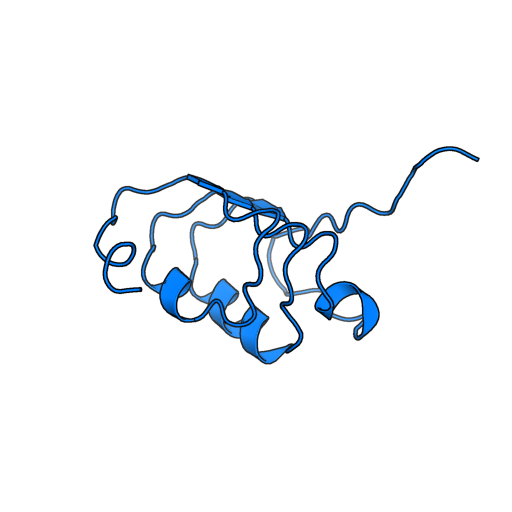6 C C . ASN A 1 88 ? 4.995 -22.237 0.128 1.00 34.78 88 ASN A C 1
ATOM 728 O O . ASN A 1 88 ? 3.894 -22.623 0.507 1.00 34.78 88 ASN A O 1
ATOM 732 N N . TYR A 1 89 ? 5.324 -22.185 -1.164 1.00 30.58 89 TYR A 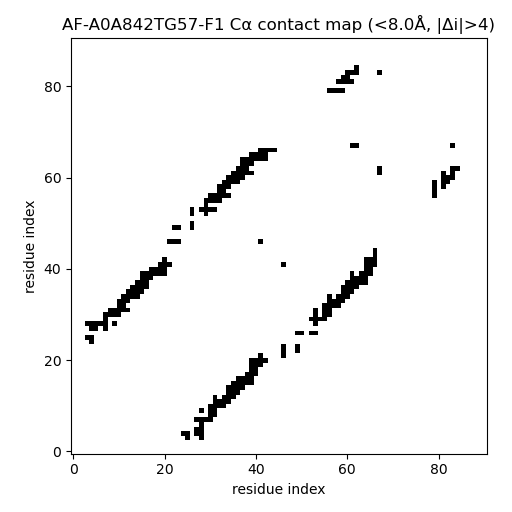N 1
ATOM 733 C CA . TYR A 1 89 ? 4.748 -23.126 -2.110 1.00 30.58 89 TYR A CA 1
ATOM 734 C C . TYR A 1 89 ? 5.674 -24.338 -2.088 1.00 30.58 89 TYR A C 1
ATOM 736 O O . TYR A 1 89 ? 6.769 -24.298 -2.625 1.00 30.58 89 TYR A O 1
ATOM 744 N N . PHE A 1 90 ? 5.237 -25.336 -1.322 1.00 35.38 90 PHE A N 1
ATOM 745 C CA . PHE A 1 90 ? 5.581 -26.757 -1.350 1.00 35.38 90 PHE A CA 1
ATOM 746 C C . PHE A 1 90 ? 6.840 -27.216 -2.126 1.00 35.38 90 PHE A C 1
ATOM 748 O O . PHE A 1 90 ? 6.859 -27.172 -3.352 1.00 35.38 90 PHE A O 1
ATOM 755 N N . ARG A 1 91 ? 7.724 -27.882 -1.358 1.00 33.88 91 ARG A N 1
ATOM 756 C CA . ARG A 1 91 ? 8.876 -28.745 -1.710 1.00 33.88 91 ARG A CA 1
ATOM 757 C C . ARG A 1 91 ? 10.182 -28.075 -2.125 1.00 33.88 91 ARG A C 1
ATOM 759 O O . ARG A 1 91 ? 10.231 -27.418 -3.179 1.00 33.88 91 ARG A O 1
#

Foldseek 3Di:
DPPPLPPQVDQEDAPAQDADQACLSVLSNQNHAYYEHAQYAHADPVRVVSVVSNVNHQEYAHHNYNNVVPDPDDPDPDHHPRCNPPPPPDD

Solvent-accessible surface area (backbone atoms only — not comparable to full-atom values): 5484 Å² total; per-residue (Å²): 136,83,76,63,57,75,44,54,82,39,38,69,48,80,54,51,72,44,82,48,55,78,56,66,71,57,42,54,30,52,47,26,27,37,41,36,40,26,39,24,48,34,57,56,74,71,53,57,62,36,55,72,58,29,80,49,50,70,44,58,37,56,45,70,19,52,42,75,76,75,53,101,74,77,87,63,90,76,87,59,81,65,63,64,71,72,78,80,72,80,134

Radius of gyration: 13.13 Å; Cα contacts (8 Å, |Δi|>4): 139; chains: 1; bounding box: 31×42×28 Å

Secondary structure (DSSP, 8-state):
--SSTT-TT--EEE-TTS-----GGGGG-TT--EEE--SS----HHHHHHHTT-TT--EEE-TTSTHHHH-S----SSS------------